Protein AF-A0A7C9RLB2-F1 (afdb_monomer)

Secondary structure (DSSP, 8-state):
------BS-EEHHHHHHTT-PPPPBS-EEEEEEESSS--EEEEESSSS-BHHHHHHHTT--TTS-EEEEEE-TTS-EEE--TTSB--HHHH---EEEEEE-SSEEEEEETTEEEEEE-S-----

pLDDT: mean 85.36, std 13.94, range [40.94, 97.94]

Structure (mmCIF, N/CA/C/O backbone):
data_AF-A0A7C9RLB2-F1
#
_entry.id   AF-A0A7C9RLB2-F1
#
loop_
_atom_site.group_PDB
_atom_site.id
_atom_site.type_symbol
_atom_site.label_atom_id
_atom_site.label_alt_id
_atom_site.label_comp_id
_atom_site.label_asym_id
_atom_site.label_entity_id
_atom_site.label_seq_id
_atom_site.pdbx_PDB_ins_code
_atom_site.Cartn_x
_atom_site.Cartn_y
_atom_site.Cartn_z
_atom_site.occupancy
_atom_site.B_iso_or_equiv
_atom_site.auth_seq_id
_atom_site.auth_comp_id
_atom_site.auth_asym_id
_atom_site.auth_atom_id
_atom_site.pdbx_PDB_model_num
ATOM 1 N N . MET A 1 1 ? -11.601 14.689 30.483 1.00 40.94 1 MET A N 1
ATOM 2 C CA . MET A 1 1 ? -11.637 14.480 29.024 1.00 40.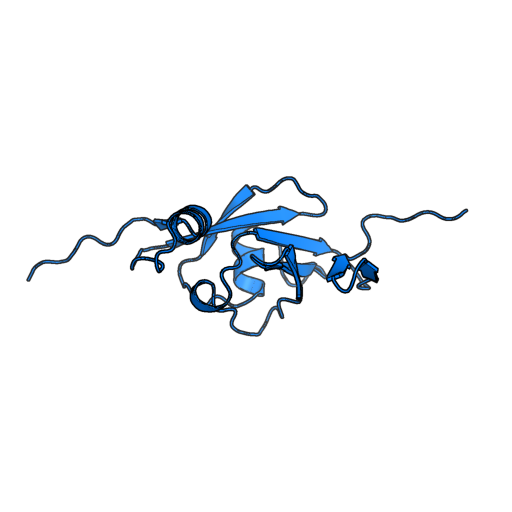94 1 MET A CA 1
ATOM 3 C C . MET A 1 1 ? -10.733 13.289 28.766 1.00 40.94 1 MET A C 1
ATOM 5 O O . MET A 1 1 ? -9.533 13.436 28.939 1.00 40.94 1 MET A O 1
ATOM 9 N N . ASN A 1 2 ? -11.300 12.095 28.563 1.00 44.94 2 ASN A N 1
ATOM 10 C CA . ASN A 1 2 ? -10.506 10.895 28.290 1.00 44.94 2 ASN A CA 1
ATOM 11 C C . ASN A 1 2 ? -9.921 11.062 26.891 1.00 44.94 2 ASN A C 1
ATOM 13 O O . ASN A 1 2 ? -10.645 10.958 25.906 1.00 44.94 2 ASN A O 1
ATOM 17 N N . THR A 1 3 ? -8.637 11.388 26.811 1.00 56.72 3 THR A N 1
ATOM 18 C CA . THR A 1 3 ? -7.877 11.175 25.586 1.00 56.72 3 THR A CA 1
ATOM 19 C C . THR A 1 3 ? -7.763 9.665 25.465 1.00 56.72 3 THR A C 1
ATOM 21 O O . THR A 1 3 ? -6.967 9.063 26.180 1.00 56.72 3 THR A O 1
ATOM 24 N N . GLU A 1 4 ? -8.623 9.032 24.669 1.00 63.84 4 GLU A N 1
ATOM 25 C CA . GLU A 1 4 ? -8.363 7.651 24.275 1.00 63.84 4 GLU A CA 1
ATOM 26 C C . GLU A 1 4 ? -6.982 7.645 23.615 1.00 63.84 4 GLU A C 1
ATOM 28 O O . GLU A 1 4 ? -6.761 8.328 22.611 1.00 63.84 4 GLU A O 1
ATOM 33 N N . GLU A 1 5 ? -6.014 6.987 24.254 1.00 79.75 5 GLU A N 1
ATOM 34 C CA . GLU A 1 5 ? -4.675 6.828 23.700 1.00 79.75 5 GLU A CA 1
ATOM 35 C C . GLU A 1 5 ? -4.809 6.064 22.385 1.00 79.75 5 GLU A C 1
ATOM 37 O O . GLU A 1 5 ? -5.071 4.861 22.363 1.00 79.75 5 GLU A O 1
ATOM 42 N N . LEU A 1 6 ? -4.680 6.792 21.275 1.00 80.19 6 LEU A N 1
ATOM 43 C CA . LEU A 1 6 ? -4.631 6.195 19.949 1.00 80.19 6 LEU A CA 1
ATOM 44 C C . LEU A 1 6 ? -3.466 5.211 19.893 1.00 80.19 6 LEU A C 1
ATOM 46 O O . LEU A 1 6 ? -2.349 5.547 20.295 1.00 80.19 6 LEU A O 1
ATOM 50 N N . LEU A 1 7 ? -3.734 4.032 19.334 1.00 88.94 7 LEU A N 1
ATOM 51 C CA . LEU A 1 7 ? -2.719 3.025 19.043 1.00 88.94 7 LEU A CA 1
ATOM 52 C C . LEU A 1 7 ? -1.597 3.636 18.191 1.00 88.94 7 LEU A C 1
ATOM 54 O O . LEU A 1 7 ? -1.859 4.465 17.315 1.00 88.94 7 LEU A O 1
ATOM 58 N N . ASP A 1 8 ? -0.356 3.189 18.394 1.00 93.12 8 ASP A N 1
ATOM 59 C CA . ASP A 1 8 ? 0.775 3.618 17.558 1.00 93.12 8 ASP A CA 1
ATOM 60 C C . ASP A 1 8 ? 0.572 3.228 16.093 1.00 93.12 8 ASP A C 1
ATOM 62 O O . ASP A 1 8 ? 0.853 4.008 15.185 1.00 93.12 8 ASP A O 1
ATOM 66 N N . TYR A 1 9 ? 0.043 2.028 15.857 1.00 93.38 9 TYR A N 1
ATOM 67 C CA . TYR A 1 9 ? -0.427 1.609 14.548 1.00 93.38 9 TYR A CA 1
ATOM 68 C C . TYR A 1 9 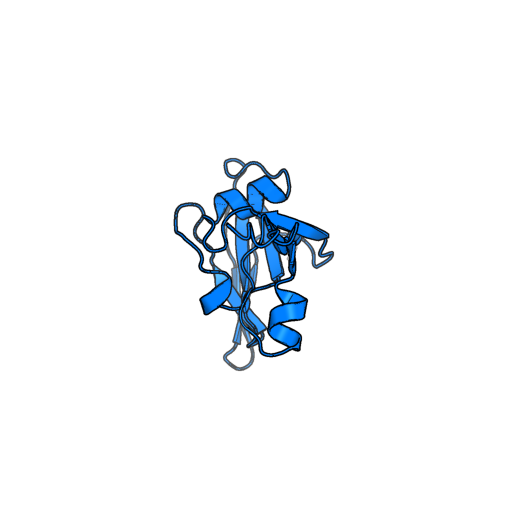? -1.538 0.563 14.663 1.00 93.38 9 TYR A C 1
ATOM 70 O O . TYR A 1 9 ? -1.616 -0.159 15.658 1.00 93.38 9 TYR A O 1
ATOM 78 N N . ASP A 1 10 ? -2.355 0.446 13.618 1.00 94.44 10 ASP A N 1
ATOM 79 C CA . ASP A 1 10 ? -3.165 -0.745 13.363 1.00 94.44 10 ASP A CA 1
ATOM 80 C C . ASP A 1 10 ? -2.644 -1.474 12.119 1.00 94.44 10 ASP A C 1
ATOM 82 O O . ASP A 1 10 ? -2.183 -0.852 11.160 1.00 94.44 10 ASP A O 1
ATOM 86 N N . ASP A 1 11 ? -2.658 -2.801 12.155 1.00 94.81 11 ASP A N 1
ATOM 87 C CA . ASP A 1 11 ? -2.117 -3.648 11.092 1.00 94.81 11 ASP A CA 1
ATOM 88 C C . ASP A 1 11 ? -3.248 -4.128 10.182 1.00 94.81 11 ASP A C 1
ATOM 90 O O . ASP A 1 11 ? -4.193 -4.775 10.646 1.00 94.81 11 ASP A O 1
ATOM 94 N N . LEU A 1 12 ? -3.146 -3.805 8.888 1.00 93.19 12 LEU A N 1
ATOM 95 C CA . LEU A 1 12 ? -4.163 -4.142 7.893 1.00 93.19 12 LEU A CA 1
ATOM 96 C C . LEU A 1 12 ? -4.393 -5.646 7.808 1.00 93.19 12 LEU A C 1
ATOM 98 O O . LEU A 1 12 ? -5.542 -6.086 7.785 1.00 93.19 12 LEU A O 1
ATOM 102 N N . GLY A 1 13 ? -3.322 -6.438 7.804 1.00 90.81 13 GLY A N 1
ATOM 103 C CA . GLY A 1 13 ? -3.454 -7.878 7.633 1.00 90.81 13 GLY A CA 1
ATOM 104 C C . GLY A 1 13 ? -4.014 -8.580 8.857 1.00 90.81 13 GLY A C 1
ATOM 105 O O . GLY A 1 13 ? -4.744 -9.565 8.735 1.00 90.81 13 GLY A O 1
ATOM 106 N N . ASN A 1 14 ? -3.752 -8.053 10.052 1.00 92.38 14 ASN A N 1
ATOM 107 C CA . ASN A 1 14 ? -4.442 -8.513 11.254 1.00 92.38 14 ASN A CA 1
ATOM 108 C C . ASN A 1 14 ? -5.927 -8.141 11.225 1.00 92.38 14 ASN A C 1
ATOM 110 O O . ASN A 1 14 ? -6.760 -8.999 11.508 1.00 92.38 14 ASN A O 1
ATOM 114 N N . ALA A 1 15 ? -6.269 -6.906 10.844 1.00 91.25 15 ALA A N 1
ATOM 115 C CA . ALA A 1 15 ? -7.660 -6.467 10.760 1.00 91.25 15 ALA A CA 1
ATOM 116 C C . ALA A 1 15 ? -8.480 -7.317 9.772 1.00 91.25 15 ALA A C 1
ATOM 118 O O . ALA A 1 15 ? -9.568 -7.779 10.119 1.00 91.25 15 ALA A O 1
ATOM 119 N N . LEU A 1 16 ? -7.924 -7.602 8.590 1.00 87.38 16 LEU A N 1
ATOM 120 C CA . LEU A 1 16 ? -8.557 -8.447 7.573 1.00 87.38 16 LEU A CA 1
ATOM 121 C C . LEU A 1 16 ? -8.736 -9.891 8.043 1.00 87.38 16 LEU A C 1
ATOM 123 O O . LEU A 1 16 ? -9.821 -10.452 7.900 1.00 87.38 16 LEU A O 1
ATOM 127 N N . ARG A 1 17 ? -7.706 -10.487 8.655 1.00 87.75 17 ARG A N 1
ATOM 128 C CA . ARG A 1 17 ? -7.768 -11.862 9.180 1.00 87.75 17 ARG A CA 1
ATOM 129 C C . ARG A 1 17 ? -8.781 -12.016 10.313 1.00 87.75 17 ARG A C 1
ATOM 131 O O . ARG A 1 17 ? -9.406 -13.064 10.437 1.00 87.75 17 ARG A O 1
ATOM 138 N N . GLU A 1 18 ? -8.936 -10.980 11.128 1.00 91.06 18 GLU A N 1
ATOM 139 C CA . GLU A 1 18 ? -9.929 -10.915 12.203 1.00 91.06 18 GLU A CA 1
ATOM 140 C C . GLU A 1 18 ? -11.334 -10.530 11.699 1.00 91.06 18 GLU A C 1
ATOM 142 O O . GLU A 1 18 ? -12.283 -10.557 12.480 1.00 91.06 18 GLU A O 1
ATOM 147 N N . GLY A 1 19 ? -11.490 -10.170 10.418 1.00 88.56 19 GLY A N 1
ATOM 148 C CA . GLY A 1 19 ? -12.767 -9.736 9.849 1.00 88.56 19 GLY A CA 1
ATOM 149 C C . GLY A 1 19 ? -13.300 -8.443 10.474 1.00 88.56 19 GLY A C 1
ATOM 150 O O . GLY A 1 19 ? -14.513 -8.269 10.594 1.00 88.56 19 GLY A O 1
ATOM 151 N N . ARG A 1 20 ? -12.406 -7.549 10.914 1.00 90.88 20 ARG A N 1
ATOM 152 C CA . ARG A 1 20 ? -12.759 -6.292 11.588 1.00 90.88 20 ARG A CA 1
ATOM 153 C C . ARG A 1 20 ? -12.323 -5.072 10.786 1.00 90.88 20 ARG A C 1
ATOM 155 O O . ARG A 1 20 ? -11.379 -5.121 10.005 1.00 90.88 20 ARG A O 1
ATOM 162 N N . ALA A 1 21 ? -12.958 -3.938 11.064 1.00 89.19 21 ALA A N 1
ATOM 163 C CA . ALA A 1 21 ? -12.497 -2.650 10.562 1.00 89.19 21 ALA A CA 1
ATOM 164 C C . ALA A 1 21 ? -11.146 -2.240 11.184 1.00 89.19 21 ALA A C 1
ATOM 166 O O . ALA A 1 21 ? -10.802 -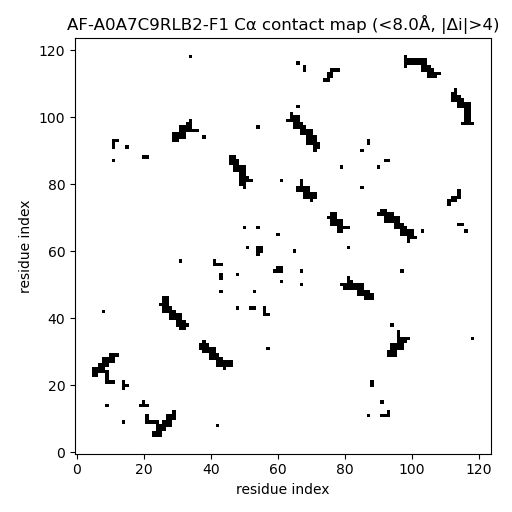2.648 12.306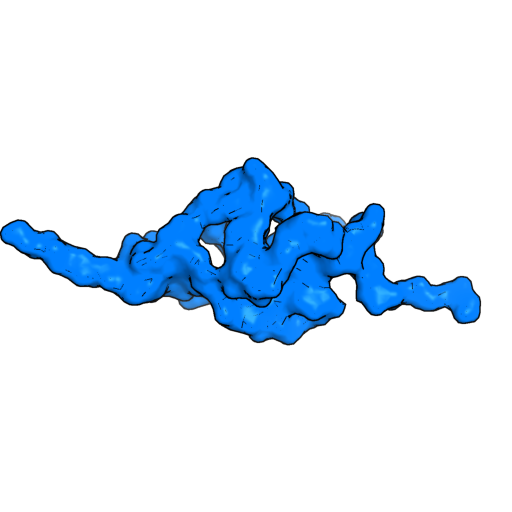 1.00 89.19 21 ALA A O 1
ATOM 167 N N . LEU A 1 22 ? -10.407 -1.390 10.463 1.00 89.50 22 LEU A N 1
ATOM 168 C CA . LEU A 1 22 ? -9.239 -0.697 11.002 1.00 89.50 22 LEU A CA 1
ATOM 169 C C . LEU A 1 22 ? -9.656 0.214 12.162 1.00 89.50 22 LEU A C 1
ATOM 171 O O . LEU A 1 22 ? -10.632 0.963 12.079 1.00 89.50 22 LEU A O 1
ATOM 175 N N . ARG A 1 23 ? -8.902 0.138 13.252 1.00 91.06 23 ARG A N 1
ATOM 176 C CA . ARG A 1 23 ? -9.049 0.977 14.437 1.00 91.06 23 ARG A CA 1
ATOM 177 C C . ARG A 1 23 ? -8.367 2.322 14.190 1.00 91.06 23 ARG A C 1
ATOM 179 O O . ARG A 1 23 ? -7.344 2.364 13.506 1.00 91.06 23 ARG A O 1
ATOM 186 N N . PRO A 1 24 ? -8.871 3.412 14.787 1.00 91.12 24 PRO A N 1
ATOM 187 C CA . PRO A 1 24 ? -8.149 4.675 14.810 1.00 91.12 24 PRO A CA 1
ATOM 188 C C . PRO A 1 24 ? -6.754 4.494 15.423 1.00 91.12 24 PRO A C 1
ATOM 190 O O . PRO A 1 24 ? -6.615 4.029 16.557 1.00 91.12 24 PRO A O 1
ATOM 193 N N . ALA A 1 25 ? -5.725 4.862 14.666 1.00 93.25 25 ALA A N 1
ATOM 194 C CA . ALA A 1 25 ? -4.330 4.745 15.070 1.00 93.25 25 ALA A CA 1
ATOM 195 C C . ALA A 1 25 ? -3.496 5.893 14.488 1.00 93.25 25 ALA A C 1
ATOM 197 O O . ALA A 1 25 ? -3.921 6.581 13.558 1.00 93.25 25 ALA A O 1
ATOM 198 N N . ARG A 1 26 ? -2.291 6.093 15.031 1.00 94.62 26 ARG A N 1
ATOM 199 C CA . ARG A 1 26 ? -1.308 7.062 14.513 1.00 94.62 26 ARG A CA 1
ATOM 200 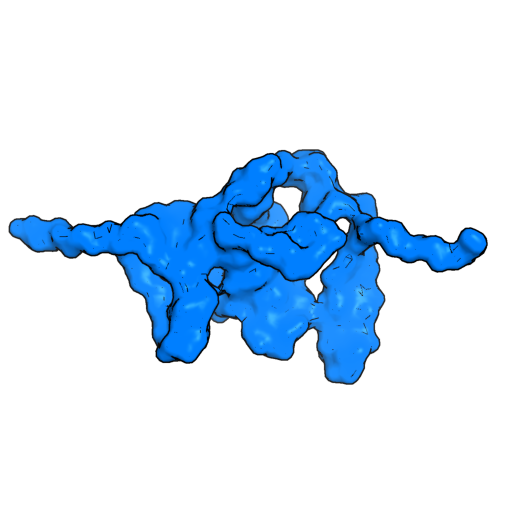C C . ARG A 1 26 ? -0.693 6.620 13.181 1.00 94.62 26 ARG A C 1
ATOM 202 O O . ARG A 1 26 ? -0.133 7.449 12.468 1.00 94.62 26 ARG A O 1
ATOM 209 N N . GLY A 1 27 ? -0.798 5.335 12.855 1.00 95.06 27 GLY A N 1
ATOM 210 C CA . GLY A 1 27 ? -0.336 4.773 11.598 1.00 95.06 27 GLY A CA 1
ATOM 211 C C . GLY A 1 27 ? -1.073 3.496 11.213 1.00 95.06 27 GLY A C 1
ATOM 212 O O . GLY A 1 27 ? -1.694 2.827 12.034 1.00 95.06 27 GLY A O 1
ATOM 213 N N . TYR A 1 28 ? -0.976 3.147 9.943 1.00 95.62 28 TYR A N 1
ATOM 214 C CA . TYR A 1 28 ? -1.610 1.983 9.351 1.00 95.62 28 TYR A CA 1
ATOM 215 C C . TYR A 1 28 ? -0.526 1.169 8.665 1.00 95.62 28 TYR A C 1
ATOM 217 O O . TYR A 1 28 ? 0.162 1.659 7.763 1.00 95.62 28 TYR A O 1
ATOM 225 N N . ARG A 1 29 ? -0.310 -0.049 9.164 1.00 96.56 29 ARG A N 1
ATOM 226 C CA . ARG A 1 29 ? 0.758 -0.924 8.692 1.00 96.56 29 ARG A CA 1
ATOM 227 C C . ARG A 1 29 ? 0.274 -1.794 7.542 1.00 96.56 29 ARG A C 1
ATOM 229 O O . ARG A 1 29 ? -0.710 -2.514 7.682 1.00 96.56 29 ARG A O 1
ATOM 236 N N . PHE A 1 30 ? 1.033 -1.771 6.457 1.00 96.44 30 PHE A N 1
ATOM 237 C CA . PHE A 1 30 ? 0.822 -2.560 5.248 1.00 96.44 30 PHE A CA 1
ATOM 238 C C . PHE A 1 30 ? 2.125 -3.252 4.830 1.00 96.44 30 PHE A C 1
ATOM 240 O O . PHE A 1 30 ? 3.188 -3.012 5.409 1.00 96.44 30 PHE A O 1
ATOM 247 N N . LEU A 1 31 ? 2.046 -4.116 3.825 1.00 97.31 31 LEU A N 1
ATOM 248 C CA . LEU A 1 31 ? 3.171 -4.849 3.262 1.00 97.31 31 LEU A CA 1
ATOM 249 C C . LEU A 1 31 ? 3.496 -4.330 1.861 1.00 97.31 31 LEU A C 1
ATOM 251 O O . LEU A 1 31 ? 2.610 -4.241 1.016 1.00 97.31 31 LEU A O 1
ATOM 255 N N . LEU A 1 32 ? 4.770 -4.043 1.596 1.00 97.25 32 LEU A N 1
ATOM 256 C CA . LEU A 1 32 ? 5.251 -3.662 0.267 1.00 97.25 32 LEU A CA 1
ATOM 257 C C . LEU A 1 32 ? 6.472 -4.492 -0.124 1.00 97.25 32 LEU A C 1
ATOM 259 O O . LEU A 1 32 ? 7.434 -4.572 0.641 1.00 97.25 32 LEU A O 1
ATOM 263 N N . ALA A 1 33 ? 6.428 -5.089 -1.312 1.00 95.12 33 ALA A N 1
ATOM 264 C CA . ALA A 1 33 ? 7.574 -5.709 -1.975 1.00 95.12 33 ALA A CA 1
ATOM 265 C C . ALA A 1 33 ? 8.063 -4.829 -3.138 1.00 95.12 33 ALA A C 1
ATOM 267 O O . ALA A 1 33 ? 7.282 -4.060 -3.707 1.00 95.12 33 ALA A O 1
ATOM 268 N N . GLN A 1 34 ? 9.347 -4.929 -3.489 1.00 92.12 34 GLN A N 1
ATOM 269 C CA . GLN A 1 34 ? 9.956 -4.141 -4.564 1.00 92.12 34 GLN A CA 1
ATOM 270 C C . GLN A 1 34 ? 10.573 -5.072 -5.611 1.00 92.12 34 GLN A C 1
ATOM 272 O O . GLN A 1 34 ? 11.622 -5.661 -5.379 1.00 92.12 34 GLN A O 1
ATOM 277 N N . GLY A 1 35 ? 9.934 -5.189 -6.775 1.00 82.31 35 GLY A N 1
ATOM 278 C CA . GLY A 1 35 ? 10.419 -6.009 -7.893 1.00 82.31 35 GLY A CA 1
ATOM 279 C C . GLY A 1 35 ? 10.388 -7.527 -7.660 1.00 82.31 35 GLY A C 1
ATOM 280 O O . GLY A 1 35 ? 10.792 -8.282 -8.541 1.00 82.31 35 GLY A O 1
ATOM 281 N N . ASP A 1 36 ? 9.903 -7.979 -6.505 1.00 83.12 36 ASP A N 1
ATOM 282 C CA . ASP A 1 36 ? 9.776 -9.380 -6.113 1.00 83.12 36 ASP A CA 1
ATOM 283 C C . ASP A 1 36 ? 8.547 -9.589 -5.198 1.00 83.12 36 ASP A C 1
ATOM 285 O O . ASP A 1 36 ? 7.647 -8.750 -5.145 1.00 83.12 36 ASP A O 1
ATOM 289 N N . LEU A 1 37 ? 8.485 -10.728 -4.499 1.00 86.94 37 LEU A N 1
ATOM 290 C CA . LEU A 1 37 ? 7.450 -11.043 -3.504 1.00 86.94 37 LEU A CA 1
ATOM 291 C C . LEU A 1 37 ? 7.996 -11.041 -2.061 1.00 86.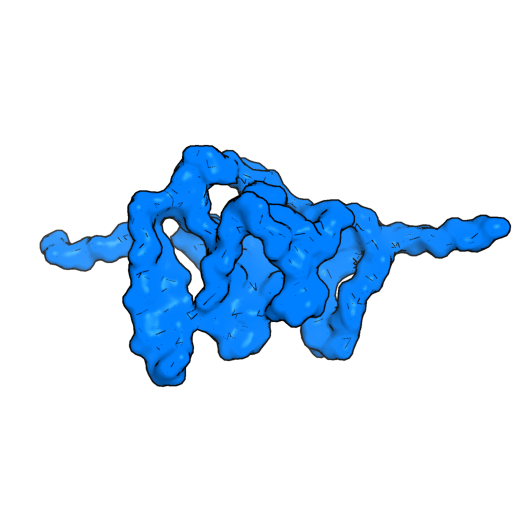94 37 LEU A C 1
ATOM 293 O O . LEU A 1 37 ? 7.387 -11.627 -1.164 1.00 86.94 37 LEU A O 1
ATOM 297 N N . ASN A 1 38 ? 9.139 -10.392 -1.815 1.00 91.31 38 ASN A N 1
ATOM 298 C CA . ASN A 1 38 ? 9.728 -10.247 -0.485 1.00 91.31 38 ASN A CA 1
ATOM 299 C C . ASN A 1 38 ? 9.118 -9.034 0.227 1.00 91.31 38 ASN A C 1
ATOM 301 O O . ASN A 1 38 ? 9.682 -7.942 0.282 1.00 91.31 38 ASN A O 1
ATOM 305 N N . PHE A 1 39 ? 7.931 -9.236 0.790 1.00 95.38 39 PHE A N 1
ATOM 306 C CA . PHE A 1 39 ? 7.179 -8.182 1.463 1.00 95.38 39 PHE A CA 1
ATOM 307 C C . PHE A 1 39 ? 7.876 -7.663 2.724 1.00 95.38 39 PHE A C 1
ATOM 309 O O . PHE A 1 39 ? 8.331 -8.436 3.567 1.00 95.38 39 PHE A O 1
ATOM 316 N N . GLN A 1 40 ? 7.907 -6.340 2.872 1.00 97.12 40 GLN A N 1
ATOM 317 C CA . GLN A 1 40 ? 8.392 -5.639 4.058 1.00 97.12 40 GLN A CA 1
ATOM 318 C C . GLN A 1 40 ? 7.274 -4.785 4.657 1.00 97.12 40 GLN A C 1
ATOM 320 O O . GLN A 1 40 ? 6.517 -4.144 3.927 1.00 97.12 40 GLN A O 1
ATOM 325 N N . SER A 1 41 ? 7.192 -4.739 5.986 1.00 96.94 41 SER A N 1
ATOM 326 C CA . SER A 1 41 ? 6.207 -3.913 6.689 1.00 96.94 41 SER A CA 1
ATOM 327 C C . SER A 1 41 ? 6.532 -2.430 6.565 1.00 96.94 41 SER A C 1
ATOM 329 O O . SER A 1 41 ? 7.631 -1.997 6.913 1.00 96.94 41 SER A O 1
ATOM 331 N N . ARG A 1 42 ? 5.550 -1.646 6.126 1.00 97.38 42 ARG A N 1
ATOM 332 C CA . ARG A 1 42 ? 5.601 -0.189 5.967 1.00 97.38 42 ARG A CA 1
ATOM 333 C C . ARG A 1 42 ? 4.428 0.455 6.699 1.00 97.38 42 ARG A C 1
ATOM 335 O O . ARG A 1 42 ? 3.476 -0.231 7.060 1.00 97.38 42 ARG A O 1
ATOM 342 N N . VAL A 1 43 ? 4.513 1.758 6.962 1.00 96.94 43 VAL A N 1
ATOM 343 C CA . VAL A 1 43 ? 3.490 2.502 7.713 1.00 96.94 43 VAL A CA 1
ATOM 344 C C . VAL A 1 43 ? 3.159 3.801 6.989 1.00 96.94 43 VAL A C 1
ATOM 346 O O . VAL A 1 43 ? 4.063 4.535 6.600 1.00 96.94 43 VAL A O 1
ATOM 349 N N . VAL A 1 44 ? 1.866 4.091 6.858 1.00 96.75 44 VAL A N 1
ATOM 350 C CA . VAL A 1 44 ? 1.331 5.403 6.462 1.00 96.75 44 VAL A CA 1
ATOM 351 C C . VAL A 1 44 ? 0.509 5.991 7.604 1.00 96.75 44 VAL A C 1
ATOM 353 O O . VAL A 1 44 ? -0.051 5.253 8.407 1.00 96.75 44 VAL A O 1
ATOM 356 N N . SER A 1 45 ? 0.433 7.315 7.708 1.00 95.62 45 SER A N 1
ATOM 357 C CA . SER A 1 45 ? -0.311 7.994 8.783 1.00 95.62 45 SER A CA 1
ATOM 358 C C . SER A 1 45 ? -1.809 8.162 8.500 1.00 95.62 45 SER A C 1
ATOM 360 O O . SER A 1 45 ? -2.576 8.439 9.416 1.00 95.62 45 SER A O 1
ATOM 362 N N . ASP A 1 46 ? -2.220 8.027 7.239 1.00 93.81 46 ASP A N 1
ATOM 363 C CA . ASP A 1 46 ? -3.598 8.192 6.764 1.00 93.81 46 ASP A CA 1
ATOM 364 C C . ASP A 1 46 ? -4.109 6.836 6.243 1.00 93.81 46 ASP A C 1
ATOM 366 O O . ASP A 1 46 ? -3.357 6.172 5.523 1.00 93.81 46 ASP A O 1
ATOM 370 N N . PRO A 1 47 ? -5.331 6.382 6.593 1.00 93.25 47 PRO A N 1
ATOM 371 C CA . PRO A 1 47 ? -5.899 5.151 6.040 1.00 93.25 47 PRO A CA 1
ATOM 372 C C . PRO A 1 47 ? -6.360 5.282 4.576 1.00 93.25 47 PRO A C 1
ATOM 374 O O . PRO A 1 47 ? -6.719 4.274 3.968 1.00 93.25 47 PRO A O 1
ATOM 377 N N . VAL A 1 48 ? -6.360 6.491 4.004 1.00 96.12 48 VAL A N 1
ATOM 378 C CA . VAL A 1 48 ? -6.675 6.765 2.592 1.00 96.12 48 VAL A CA 1
ATOM 379 C C . VAL A 1 48 ? -5.489 7.474 1.910 1.00 96.12 48 VAL A C 1
ATOM 381 O O . VAL A 1 48 ? -5.620 8.609 1.440 1.00 96.12 48 VAL A O 1
ATOM 384 N N . PRO A 1 49 ? -4.294 6.852 1.871 1.00 96.75 49 PRO A N 1
ATOM 385 C CA . PRO A 1 49 ? -3.119 7.470 1.276 1.00 96.75 49 PRO A CA 1
ATOM 386 C C . PRO A 1 49 ? -3.265 7.612 -0.242 1.00 96.75 49 PRO A C 1
ATOM 388 O O . PRO A 1 49 ? -3.968 6.854 -0.907 1.00 96.75 49 PRO A O 1
ATOM 391 N N . LEU A 1 50 ? -2.518 8.548 -0.814 1.00 9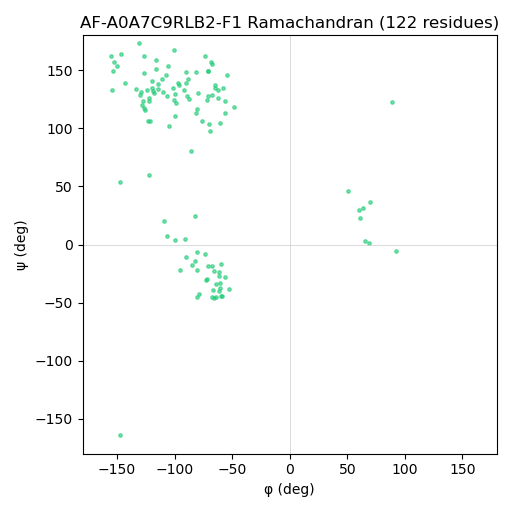7.62 50 LEU A N 1
ATOM 392 C CA . LEU A 1 50 ? -2.211 8.548 -2.240 1.00 97.62 50 LEU A CA 1
ATOM 393 C C . LEU A 1 50 ? -1.235 7.410 -2.559 1.00 97.62 50 LEU A C 1
ATOM 395 O O . LEU A 1 50 ? -0.346 7.119 -1.756 1.00 97.62 50 LEU A O 1
ATOM 399 N N . GLY A 1 51 ? -1.306 6.839 -3.765 1.00 96.75 51 GLY A N 1
ATOM 400 C CA . GLY A 1 51 ? -0.369 5.785 -4.184 1.00 96.75 51 GLY A CA 1
ATOM 401 C C . GLY A 1 51 ? 1.110 6.173 -4.015 1.00 96.75 51 GLY A C 1
ATOM 402 O O . GLY A 1 51 ? 1.920 5.379 -3.540 1.00 96.75 51 GLY A O 1
ATOM 403 N N . ARG A 1 52 ? 1.469 7.436 -4.284 1.00 97.19 52 ARG A N 1
ATOM 404 C CA . ARG A 1 52 ? 2.833 7.947 -4.053 1.00 97.19 52 ARG A CA 1
ATOM 405 C C . ARG A 1 52 ? 3.285 7.878 -2.592 1.00 97.19 52 ARG A C 1
ATOM 407 O O . ARG A 1 52 ? 4.455 7.626 -2.341 1.00 97.19 52 ARG A O 1
ATOM 414 N N . GLN A 1 53 ? 2.373 8.040 -1.635 1.00 97.94 53 GLN A N 1
ATOM 415 C CA . GLN A 1 53 ? 2.708 7.988 -0.209 1.00 97.94 53 GLN A CA 1
ATOM 416 C C . GLN A 1 53 ? 3.029 6.555 0.237 1.00 97.94 53 GLN A C 1
ATOM 418 O O . GLN A 1 53 ? 3.855 6.357 1.126 1.00 97.94 53 GLN A O 1
ATOM 423 N N . LEU A 1 54 ? 2.426 5.548 -0.406 1.00 97.31 54 LEU A N 1
ATOM 424 C CA . LEU A 1 54 ? 2.767 4.140 -0.182 1.00 97.31 54 LEU A CA 1
ATOM 425 C C . LEU A 1 54 ? 4.190 3.824 -0.676 1.00 97.31 54 LEU A C 1
ATOM 427 O O . LEU A 1 54 ? 4.929 3.115 0.008 1.00 97.31 54 LEU A O 1
ATOM 431 N N . LEU A 1 55 ? 4.603 4.395 -1.816 1.00 97.19 55 LEU A N 1
ATOM 432 C CA . LEU A 1 55 ? 5.983 4.301 -2.314 1.00 97.19 55 LEU A CA 1
ATOM 433 C C . LEU A 1 55 ? 6.978 5.027 -1.396 1.00 97.19 55 LEU A C 1
ATOM 435 O O . LEU A 1 55 ? 8.006 4.462 -1.021 1.00 97.19 55 LEU A O 1
ATOM 439 N N . GLU A 1 56 ? 6.652 6.251 -0.981 1.00 97.81 56 GLU A N 1
ATOM 440 C CA . GLU A 1 56 ? 7.485 7.060 -0.082 1.00 97.81 56 GLU A CA 1
ATOM 441 C C . GLU A 1 56 ? 7.691 6.375 1.277 1.00 97.81 56 GLU A C 1
ATOM 443 O O . GLU A 1 56 ? 8.800 6.388 1.815 1.00 97.81 56 GLU A O 1
ATOM 448 N N . ALA A 1 57 ? 6.669 5.690 1.807 1.00 97.31 57 ALA A N 1
ATOM 449 C CA . ALA A 1 57 ? 6.789 4.881 3.023 1.00 97.31 57 ALA A CA 1
ATOM 450 C C . ALA A 1 57 ? 7.809 3.734 2.875 1.00 97.31 57 ALA A C 1
ATOM 452 O O . ALA A 1 57 ? 8.376 3.263 3.867 1.00 97.31 57 ALA A O 1
ATOM 453 N N . ALA A 1 58 ? 8.076 3.299 1.641 1.00 96.06 58 ALA A N 1
ATOM 454 C CA . ALA A 1 58 ? 9.118 2.339 1.309 1.00 96.06 58 ALA A CA 1
ATOM 455 C C . ALA A 1 58 ? 10.483 2.966 0.969 1.00 96.06 58 ALA A C 1
ATOM 457 O O . ALA A 1 58 ? 11.414 2.226 0.654 1.00 96.06 58 ALA A O 1
ATOM 458 N N . ALA A 1 59 ? 10.620 4.291 1.100 1.00 96.44 59 ALA A N 1
ATOM 459 C CA . ALA A 1 59 ? 11.771 5.084 0.664 1.00 96.44 59 ALA A CA 1
ATOM 460 C C . ALA A 1 59 ? 12.043 5.003 -0.852 1.00 96.44 59 ALA A C 1
ATOM 462 O O . ALA A 1 59 ? 13.188 5.120 -1.288 1.00 96.44 59 ALA A O 1
ATOM 463 N N . LEU A 1 60 ? 10.989 4.807 -1.651 1.00 95.06 60 LEU A N 1
ATOM 464 C CA . LEU A 1 60 ? 11.044 4.844 -3.112 1.00 95.06 60 LEU A CA 1
ATOM 465 C C . LEU A 1 60 ? 10.631 6.232 -3.603 1.00 95.06 60 LEU A C 1
ATOM 467 O O . LEU A 1 60 ? 9.655 6.790 -3.103 1.00 95.06 60 LEU A O 1
ATOM 471 N N . ASP A 1 61 ? 11.350 6.783 -4.584 1.00 94.12 61 ASP A N 1
ATOM 472 C CA . ASP A 1 61 ? 10.981 8.053 -5.214 1.00 94.12 61 ASP A CA 1
ATOM 473 C C . ASP A 1 61 ? 9.885 7.809 -6.268 1.00 94.12 61 ASP A C 1
ATOM 475 O O . ASP A 1 61 ? 10.140 7.134 -7.269 1.00 94.12 61 ASP A O 1
ATOM 479 N N . PRO A 1 62 ? 8.669 8.366 -6.110 1.00 91.19 62 PRO A N 1
ATOM 480 C CA . PRO A 1 62 ? 7.583 8.191 -7.077 1.00 91.19 62 PRO A CA 1
ATOM 481 C C . PRO A 1 62 ? 7.913 8.696 -8.492 1.00 91.19 62 PRO A C 1
ATOM 483 O O . PRO A 1 62 ? 7.214 8.358 -9.445 1.00 91.19 62 PRO A O 1
ATOM 486 N N . ARG A 1 63 ? 8.956 9.523 -8.646 1.00 89.12 63 ARG A N 1
ATOM 487 C CA . ARG A 1 63 ? 9.405 10.070 -9.936 1.00 89.12 63 ARG A CA 1
ATOM 488 C C . ARG A 1 63 ? 10.285 9.100 -10.721 1.00 89.12 63 ARG A C 1
ATOM 490 O O . ARG A 1 63 ? 10.454 9.297 -11.922 1.00 89.12 63 ARG A O 1
ATOM 497 N N . ASP A 1 64 ? 10.780 8.040 -10.088 1.00 89.62 64 ASP A N 1
ATOM 498 C CA . ASP A 1 64 ? 11.699 7.067 -10.691 1.00 89.62 64 ASP A CA 1
ATOM 499 C C . ASP A 1 64 ? 10.980 5.990 -11.532 1.00 89.62 64 ASP A C 1
ATOM 501 O O . ASP A 1 64 ? 11.495 4.886 -11.717 1.00 89.62 64 ASP A O 1
ATOM 505 N N . GLY A 1 65 ? 9.779 6.295 -12.041 1.00 85.31 65 GLY A N 1
ATOM 506 C CA . GLY A 1 65 ? 9.028 5.417 -12.945 1.00 85.31 65 GLY A CA 1
ATOM 507 C C . GLY A 1 65 ? 8.482 4.153 -12.280 1.00 85.31 65 GLY A C 1
ATOM 508 O O . GLY A 1 65 ? 8.486 3.087 -12.891 1.00 85.31 65 GLY A O 1
ATOM 509 N N . TYR A 1 66 ? 8.050 4.247 -11.021 1.00 90.25 66 TYR A N 1
ATOM 510 C CA . TYR A 1 66 ? 7.400 3.133 -10.332 1.00 90.25 66 TYR A CA 1
ATOM 511 C C . TYR A 1 66 ? 5.927 3.006 -10.728 1.00 90.25 66 TYR A C 1
ATOM 513 O O . TYR A 1 66 ? 5.166 3.967 -10.615 1.00 90.25 66 TYR A O 1
ATOM 521 N N . SER A 1 67 ? 5.520 1.790 -11.083 1.00 90.50 67 SER A N 1
ATOM 522 C CA . SER A 1 67 ? 4.125 1.351 -10.997 1.00 90.50 67 SER A CA 1
ATOM 523 C C . SER A 1 67 ? 3.888 0.725 -9.619 1.00 90.50 67 SER A C 1
ATOM 525 O O . SER A 1 67 ? 4.802 0.139 -9.023 1.00 90.50 67 SER A O 1
ATOM 527 N N . LEU A 1 68 ? 2.665 0.852 -9.105 1.00 93.69 68 LEU A N 1
ATOM 528 C CA . LEU A 1 68 ? 2.259 0.315 -7.809 1.00 93.69 68 LEU A CA 1
ATOM 529 C C . LEU A 1 68 ? 1.002 -0.528 -7.989 1.00 93.69 68 LEU A C 1
ATOM 531 O O . LEU A 1 68 ? -0.012 -0.026 -8.459 1.00 93.69 68 LEU A O 1
ATOM 535 N N . ILE A 1 69 ? 1.065 -1.791 -7.582 1.00 93.50 69 ILE A N 1
ATOM 536 C CA . ILE A 1 69 ? -0.045 -2.733 -7.710 1.00 93.50 69 ILE A CA 1
ATOM 537 C C . ILE A 1 69 ? -0.478 -3.208 -6.326 1.00 93.50 69 ILE A C 1
ATOM 539 O O . ILE A 1 69 ? 0.362 -3.605 -5.517 1.00 93.50 69 ILE A O 1
ATOM 543 N N . ALA A 1 70 ? -1.779 -3.181 -6.060 1.00 94.44 70 ALA A N 1
ATOM 544 C CA . ALA A 1 70 ? -2.401 -3.766 -4.882 1.00 94.44 70 ALA A CA 1
ATOM 545 C C . ALA A 1 70 ? -2.799 -5.221 -5.161 1.00 94.44 70 ALA A C 1
ATOM 547 O O . ALA A 1 70 ? -3.329 -5.528 -6.227 1.00 94.44 70 ALA A O 1
ATOM 548 N N . ILE A 1 71 ? -2.584 -6.107 -4.188 1.00 91.50 71 ILE A N 1
ATOM 549 C CA . ILE A 1 71 ? -3.121 -7.471 -4.211 1.00 91.50 71 ILE A CA 1
ATOM 550 C C . ILE A 1 71 ? -4.370 -7.490 -3.334 1.00 91.50 71 ILE A C 1
ATOM 552 O O . ILE A 1 71 ? -4.277 -7.366 -2.108 1.00 91.50 71 ILE A O 1
ATOM 556 N N . LEU A 1 72 ? -5.533 -7.638 -3.963 1.00 89.44 72 LEU A N 1
ATOM 557 C CA . LEU A 1 72 ? -6.821 -7.652 -3.277 1.00 89.44 72 LEU A CA 1
ATOM 558 C C . LEU A 1 72 ? -7.036 -8.968 -2.506 1.00 89.44 72 LEU A C 1
ATOM 560 O O . LEU A 1 72 ? -6.387 -9.976 -2.804 1.00 89.44 72 LEU A O 1
ATOM 564 N N . PRO A 1 73 ? -7.977 -9.013 -1.542 1.00 85.12 73 PRO A N 1
ATOM 565 C CA . PRO A 1 73 ? -8.341 -10.253 -0.852 1.00 85.12 73 PRO A CA 1
ATOM 566 C C . PRO A 1 73 ? -8.789 -11.384 -1.789 1.00 85.12 73 PRO A C 1
ATOM 568 O O . PRO A 1 73 ? -8.601 -12.553 -1.459 1.00 85.12 73 PRO A O 1
ATOM 571 N N . SER A 1 74 ? -9.349 -11.050 -2.959 1.00 85.25 74 SER A N 1
ATOM 572 C CA . SER A 1 74 ? -9.707 -12.021 -4.005 1.00 85.25 74 SER A CA 1
ATOM 573 C C . SER A 1 74 ? -8.492 -12.682 -4.663 1.00 85.25 74 SER A C 1
ATOM 575 O O . SER A 1 74 ? -8.629 -13.738 -5.275 1.00 85.25 74 SER A O 1
ATOM 577 N N . GLY A 1 75 ? -7.309 -12.079 -4.533 1.00 85.19 75 GLY A N 1
ATOM 578 C CA . GLY A 1 75 ? -6.105 -12.436 -5.278 1.00 85.19 75 GLY A CA 1
ATOM 579 C C . GLY A 1 75 ? -5.919 -11.634 -6.566 1.00 85.19 75 GLY A C 1
ATOM 580 O O . GLY A 1 75 ? -4.863 -11.759 -7.183 1.00 85.19 75 GLY A O 1
ATOM 581 N N . ASP A 1 76 ? -6.891 -10.800 -6.945 1.00 85.50 76 ASP A N 1
ATOM 582 C CA . ASP A 1 76 ? -6.781 -9.945 -8.126 1.00 85.50 76 ASP A CA 1
ATOM 583 C C . ASP A 1 76 ? -5.774 -8.818 -7.905 1.00 85.50 76 ASP A C 1
ATOM 585 O O . ASP A 1 76 ? -5.575 -8.326 -6.787 1.00 85.50 76 ASP A O 1
ATOM 589 N N . PHE A 1 77 ? -5.143 -8.412 -9.002 1.00 88.56 77 PHE A N 1
ATOM 590 C CA . PHE A 1 77 ? -4.159 -7.347 -9.017 1.00 88.56 77 PHE A CA 1
ATOM 591 C C . PHE A 1 77 ? -4.835 -6.065 -9.496 1.00 88.56 77 PHE A C 1
ATOM 593 O O . PHE A 1 77 ? -5.483 -6.052 -10.542 1.00 88.56 77 PHE A O 1
ATOM 600 N N . GLU A 1 78 ? -4.664 -4.980 -8.749 1.00 89.38 78 GLU A N 1
ATOM 601 C CA . GLU A 1 78 ? -5.246 -3.683 -9.082 1.00 89.38 78 GLU A CA 1
ATOM 602 C C . GLU A 1 78 ? -4.178 -2.589 -9.179 1.00 89.38 78 GLU A C 1
ATOM 604 O O . GLU A 1 78 ? -3.343 -2.446 -8.286 1.00 89.38 78 GLU A O 1
ATOM 609 N N . ASP A 1 79 ? -4.227 -1.789 -10.249 1.00 90.69 79 ASP A N 1
ATOM 610 C CA . ASP A 1 79 ? -3.356 -0.622 -10.424 1.00 90.69 79 ASP A CA 1
ATOM 611 C C . ASP A 1 79 ? -3.681 0.477 -9.404 1.00 90.69 79 ASP A C 1
ATOM 613 O O . ASP A 1 79 ? -4.826 0.916 -9.276 1.00 90.69 79 ASP A O 1
ATOM 617 N N . VAL A 1 80 ? -2.656 0.958 -8.702 1.00 93.94 80 VAL A N 1
ATOM 618 C CA . VAL A 1 80 ? -2.765 2.044 -7.727 1.00 93.94 80 VAL A CA 1
ATOM 619 C C . VAL A 1 80 ? -2.187 3.312 -8.336 1.00 93.94 80 VAL A C 1
ATOM 621 O O . VAL A 1 80 ? -0.974 3.535 -8.364 1.00 93.94 80 VAL A O 1
ATOM 624 N N . ARG A 1 81 ? -3.072 4.202 -8.786 1.00 93.50 81 ARG A N 1
ATOM 625 C CA . ARG A 1 81 ? -2.676 5.499 -9.339 1.00 93.50 81 ARG A CA 1
ATOM 626 C C . ARG A 1 81 ? -1.960 6.340 -8.280 1.00 93.50 81 ARG A C 1
ATOM 628 O O . ARG A 1 81 ? -2.496 6.624 -7.212 1.00 93.50 81 ARG A O 1
ATOM 635 N N . LEU A 1 82 ? -0.757 6.821 -8.603 1.00 94.62 82 LEU A N 1
ATOM 636 C CA . LEU A 1 82 ? 0.100 7.530 -7.640 1.00 94.62 82 LEU A CA 1
ATOM 637 C C . LEU A 1 82 ? -0.507 8.827 -7.083 1.00 94.62 82 LEU A C 1
ATOM 639 O O . LEU A 1 82 ? -0.167 9.231 -5.971 1.00 94.62 82 LEU A O 1
ATOM 643 N N . ASN A 1 83 ? -1.393 9.471 -7.842 1.00 95.88 83 ASN A N 1
ATOM 644 C CA . ASN A 1 83 ? -2.025 10.740 -7.477 1.00 95.88 83 ASN A CA 1
ATOM 645 C C . ASN A 1 83 ? -3.499 10.598 -7.077 1.00 95.88 83 ASN A C 1
ATOM 647 O O . ASN A 1 83 ? -4.158 11.616 -6.876 1.00 95.88 83 ASN A O 1
ATOM 651 N N . GLU A 1 84 ? -4.014 9.374 -6.953 1.00 94.44 84 GLU A N 1
ATOM 652 C CA . GLU A 1 84 ? -5.386 9.134 -6.503 1.00 94.44 84 GLU A CA 1
ATOM 653 C C . GLU A 1 84 ? -5.392 8.565 -5.079 1.00 94.44 84 GLU A C 1
ATOM 655 O O . GLU A 1 84 ? -4.470 7.827 -4.712 1.00 94.44 84 GLU A O 1
ATOM 660 N N . PRO A 1 85 ? -6.405 8.908 -4.263 1.00 96.50 85 PRO A N 1
ATOM 661 C CA . PRO A 1 85 ? -6.593 8.290 -2.959 1.00 96.50 85 PRO A CA 1
ATOM 662 C C . PRO A 1 85 ? -6.907 6.801 -3.104 1.00 96.50 85 PRO A C 1
ATOM 664 O O . PRO A 1 85 ? -7.727 6.402 -3.932 1.00 96.50 85 PRO A O 1
ATOM 667 N N . PHE A 1 86 ? -6.297 5.987 -2.253 1.00 95.12 86 PHE A N 1
ATOM 668 C CA . PHE A 1 86 ? -6.536 4.556 -2.182 1.00 95.12 86 PHE A CA 1
ATOM 669 C C . PHE A 1 86 ? -7.017 4.199 -0.774 1.00 95.12 86 PHE A C 1
ATOM 671 O O . PHE A 1 86 ? -6.238 4.219 0.174 1.00 95.12 86 PHE A O 1
ATOM 678 N N . ASP A 1 87 ? -8.307 3.894 -0.614 1.00 93.62 87 ASP A N 1
ATOM 679 C CA . ASP A 1 87 ? -8.874 3.582 0.702 1.00 93.62 87 ASP A CA 1
ATOM 680 C C . ASP A 1 87 ? -8.494 2.164 1.149 1.00 93.62 87 ASP A C 1
ATOM 682 O O . ASP A 1 87 ? -9.035 1.165 0.663 1.00 93.62 87 ASP A O 1
ATOM 686 N N . LEU A 1 88 ? -7.569 2.081 2.107 1.00 91.50 88 LEU A N 1
ATOM 687 C CA . LEU A 1 88 ? -7.093 0.820 2.676 1.00 91.50 88 LEU A CA 1
ATOM 688 C C . LEU A 1 88 ? -8.190 0.072 3.448 1.00 91.50 88 LEU A C 1
ATOM 690 O O . LEU A 1 88 ? -8.106 -1.145 3.613 1.00 91.50 88 LEU A O 1
ATOM 694 N N . ARG A 1 89 ? -9.220 0.783 3.921 1.00 87.31 89 ARG A N 1
ATOM 695 C CA . ARG A 1 89 ? -10.326 0.225 4.711 1.00 87.31 89 ARG A CA 1
ATOM 696 C C . ARG A 1 89 ? -11.353 -0.447 3.812 1.00 87.31 89 ARG A C 1
ATOM 698 O O . ARG A 1 89 ? -11.808 -1.538 4.133 1.00 87.31 89 ARG A O 1
ATOM 705 N N . GLU A 1 90 ? -11.720 0.210 2.711 1.00 82.19 90 GLU A N 1
ATOM 706 C CA . GLU A 1 90 ?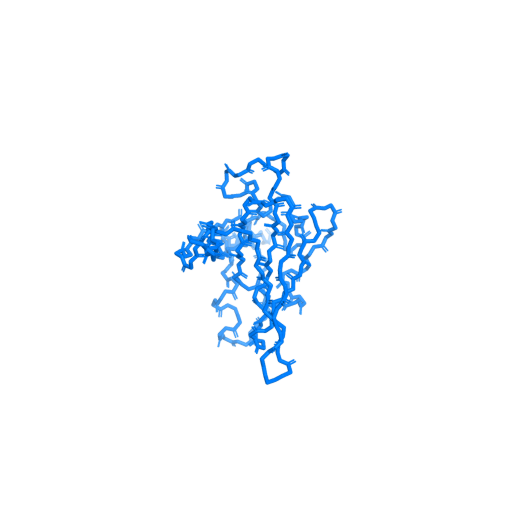 -12.753 -0.286 1.793 1.00 82.19 90 GLU A CA 1
ATOM 707 C C . GLU A 1 90 ? -12.220 -1.372 0.859 1.00 82.19 90 GLU A C 1
ATOM 709 O O . GLU A 1 90 ? -12.887 -2.381 0.642 1.00 82.19 90 GLU A O 1
ATOM 714 N N . ARG A 1 91 ? -11.007 -1.192 0.322 1.00 81.00 91 ARG A N 1
ATOM 715 C CA . ARG A 1 91 ? -10.427 -2.136 -0.648 1.00 81.00 91 ARG A CA 1
ATOM 716 C C . ARG A 1 91 ? -9.819 -3.374 0.006 1.00 81.00 91 ARG A C 1
ATOM 718 O O . ARG A 1 91 ? -9.644 -4.391 -0.659 1.00 81.00 91 ARG A O 1
ATOM 725 N N . GLY A 1 92 ? -9.467 -3.288 1.291 1.00 76.06 92 GLY A N 1
ATOM 726 C CA . GLY A 1 92 ? -8.884 -4.399 2.043 1.00 76.06 92 GLY A CA 1
ATOM 727 C C . GLY A 1 92 ? -7.551 -4.903 1.482 1.00 76.06 92 GLY A C 1
ATOM 728 O O . GLY A 1 92 ? -7.188 -6.054 1.705 1.00 76.06 92 GLY A O 1
ATOM 729 N N . ALA A 1 93 ? -6.827 -4.080 0.722 1.00 80.31 93 ALA A N 1
ATOM 730 C CA . ALA A 1 93 ? -5.521 -4.453 0.199 1.00 80.31 93 ALA A CA 1
ATOM 731 C C . ALA A 1 93 ? -4.446 -4.238 1.269 1.00 80.31 93 ALA A C 1
ATOM 733 O O . ALA A 1 93 ? -4.143 -3.108 1.647 1.00 80.31 93 ALA A O 1
ATOM 734 N N . GLU A 1 94 ? -3.851 -5.330 1.745 1.00 88.94 94 GLU A N 1
ATOM 735 C CA . GLU A 1 94 ? -2.756 -5.289 2.724 1.00 88.94 94 GLU A CA 1
ATOM 736 C C . GLU A 1 94 ? -1.370 -5.354 2.061 1.00 88.94 94 GLU A C 1
ATOM 738 O O . GLU A 1 94 ? -0.374 -4.971 2.674 1.00 88.94 94 GLU A O 1
ATOM 743 N N . ARG A 1 95 ? -1.303 -5.876 0.828 1.00 95.06 95 ARG A N 1
ATOM 744 C CA . ARG A 1 95 ? -0.072 -6.188 0.095 1.00 95.06 95 ARG A CA 1
ATOM 745 C C . ARG A 1 95 ? 0.014 -5.357 -1.170 1.00 95.06 95 ARG A C 1
ATOM 747 O O . ARG A 1 95 ? -0.908 -5.354 -1.982 1.00 95.06 95 ARG A O 1
ATOM 754 N N . PHE A 1 96 ? 1.168 -4.737 -1.353 1.00 96.19 96 PHE A N 1
ATOM 755 C CA . PHE A 1 96 ? 1.498 -3.935 -2.514 1.00 96.19 96 PHE A CA 1
ATOM 756 C C . PHE A 1 96 ? 2.809 -4.411 -3.128 1.00 96.19 96 PHE A C 1
ATOM 758 O O . PHE A 1 96 ? 3.720 -4.855 -2.424 1.00 96.19 96 PHE A O 1
ATOM 765 N N . ILE A 1 97 ? 2.917 -4.292 -4.444 1.00 94.88 97 ILE A N 1
ATOM 766 C CA . ILE A 1 97 ? 4.154 -4.534 -5.180 1.00 94.88 97 ILE A CA 1
ATOM 767 C C . ILE A 1 97 ? 4.486 -3.256 -5.940 1.00 94.88 97 ILE A C 1
ATOM 769 O O . ILE A 1 97 ? 3.679 -2.770 -6.731 1.00 94.88 97 ILE A O 1
ATOM 773 N N . ALA A 1 98 ? 5.678 -2.723 -5.694 1.00 93.75 98 ALA A N 1
ATOM 774 C CA . ALA A 1 98 ? 6.250 -1.640 -6.475 1.00 93.75 98 ALA A CA 1
ATOM 775 C C . ALA A 1 98 ? 7.279 -2.209 -7.454 1.00 93.75 98 ALA A C 1
ATOM 777 O O . ALA A 1 98 ? 8.130 -3.013 -7.074 1.00 93.75 98 ALA A O 1
ATOM 778 N N . PHE A 1 99 ? 7.255 -1.774 -8.707 1.00 87.19 99 PHE A N 1
ATOM 779 C CA . PHE A 1 99 ? 8.300 -2.116 -9.673 1.00 87.19 99 PHE A CA 1
ATOM 780 C C . PHE A 1 99 ? 8.576 -0.930 -10.589 1.00 87.19 99 PHE A C 1
ATOM 782 O O . PHE A 1 99 ? 7.654 -0.239 -11.020 1.00 87.19 99 PHE A O 1
ATOM 789 N N . GLN A 1 100 ? 9.855 -0.685 -10.878 1.00 85.38 100 GLN A N 1
ATOM 790 C CA . GLN A 1 100 ? 10.237 0.301 -11.883 1.00 85.38 100 GLN A CA 1
ATOM 791 C C . GLN A 1 100 ? 9.908 -0.260 -13.253 1.00 85.38 100 GLN A C 1
ATOM 793 O O . GLN A 1 100 ? 10.372 -1.345 -13.614 1.00 85.38 100 GLN A O 1
ATOM 798 N N . THR A 1 101 ? 9.114 0.462 -14.030 1.00 72.69 101 THR A N 1
ATOM 799 C CA . THR A 1 101 ? 8.821 0.024 -15.382 1.00 72.69 101 THR A CA 1
ATOM 800 C C . THR A 1 101 ? 8.477 1.176 -16.307 1.00 72.69 101 THR A C 1
ATOM 802 O O . THR A 1 101 ? 7.927 2.191 -15.900 1.00 72.69 101 THR A O 1
ATOM 805 N N . ASP A 1 102 ? 8.806 1.006 -17.585 1.00 65.69 102 ASP A N 1
ATOM 806 C CA . ASP A 1 102 ? 8.306 1.852 -18.662 1.00 65.69 102 ASP A CA 1
ATOM 807 C C . ASP A 1 102 ? 6.990 1.310 -19.252 1.00 65.69 102 ASP A C 1
ATOM 809 O O . ASP A 1 102 ? 6.372 1.992 -20.074 1.00 65.69 102 ASP A O 1
ATOM 813 N N . ARG A 1 103 ? 6.593 0.070 -18.899 1.00 63.50 103 ARG A N 1
ATOM 814 C CA . ARG A 1 103 ? 5.446 -0.660 -19.471 1.00 63.50 103 ARG A CA 1
ATOM 815 C C . ARG A 1 103 ? 4.877 -1.708 -18.510 1.00 63.50 103 ARG A C 1
ATOM 817 O O . ARG A 1 103 ? 5.612 -2.573 -18.036 1.00 63.50 103 ARG A O 1
ATOM 824 N N . ASP A 1 104 ? 3.557 -1.729 -18.367 1.00 65.44 104 ASP A N 1
ATOM 825 C CA . ASP A 1 104 ? 2.847 -2.793 -17.652 1.00 65.44 104 ASP A CA 1
ATOM 826 C C . ASP A 1 104 ? 2.480 -3.956 -18.596 1.00 65.44 104 ASP A C 1
ATOM 828 O O . ASP A 1 104 ? 2.113 -3.752 -19.758 1.00 65.44 104 ASP A O 1
ATOM 832 N N . PHE A 1 105 ? 2.560 -5.186 -18.092 1.00 67.25 105 PHE A N 1
ATOM 833 C CA . PHE A 1 105 ? 2.153 -6.421 -18.760 1.00 67.25 105 PHE A CA 1
ATOM 834 C C . PHE A 1 105 ? 0.968 -7.031 -18.013 1.00 67.25 105 PHE A C 1
ATOM 836 O O . PHE A 1 105 ? 0.938 -7.058 -16.782 1.00 67.25 105 PHE A O 1
ATOM 843 N N . LYS A 1 106 ? -0.008 -7.529 -18.776 1.00 70.88 106 LYS A N 1
ATOM 844 C CA . LYS A 1 106 ? -1.220 -8.167 -18.258 1.00 70.88 106 LYS A CA 1
ATOM 845 C C . LYS A 1 106 ? -1.310 -9.607 -18.744 1.00 70.88 106 LYS A C 1
ATOM 847 O O . LYS A 1 106 ? -1.116 -9.867 -19.933 1.00 70.88 106 LYS A O 1
ATOM 852 N N . LEU A 1 107 ? -1.645 -10.521 -17.841 1.00 75.00 107 LEU A N 1
ATOM 853 C CA . LEU A 1 107 ? -1.999 -11.906 -18.147 1.00 75.00 107 LEU A CA 1
ATOM 854 C C . LEU A 1 107 ? -3.317 -12.234 -17.458 1.00 75.00 107 LEU A C 1
ATOM 856 O O . LEU A 1 107 ? -3.456 -12.008 -16.262 1.00 75.00 107 LEU A O 1
ATOM 860 N N . THR A 1 108 ? -4.253 -12.819 -18.194 1.00 78.38 108 THR A N 1
ATOM 861 C CA . THR A 1 108 ? -5.478 -13.369 -17.611 1.00 78.38 108 THR A CA 1
ATOM 862 C C . THR A 1 108 ? -5.329 -14.878 -17.474 1.00 78.38 108 THR A C 1
ATOM 864 O O . THR A 1 108 ? -5.060 -15.564 -18.462 1.00 78.38 108 THR A O 1
ATOM 867 N N . LEU A 1 109 ? -5.503 -15.402 -16.261 1.00 75.25 109 LEU A N 1
ATOM 868 C CA . LEU A 1 109 ? -5.484 -16.835 -15.969 1.00 75.25 109 LEU A CA 1
ATOM 869 C C . LEU A 1 109 ? -6.738 -17.200 -15.177 1.00 75.25 109 LEU A C 1
ATOM 871 O O . LEU A 1 109 ? -6.927 -16.699 -14.076 1.00 75.25 109 LEU A O 1
ATOM 875 N N . ASN A 1 110 ? -7.572 -18.096 -15.711 1.00 78.94 110 ASN A N 1
ATOM 876 C CA . ASN A 1 110 ? -8.843 -18.493 -15.085 1.00 78.94 110 ASN A CA 1
ATOM 877 C C . ASN A 1 110 ? -9.713 -17.280 -14.692 1.00 78.94 110 ASN A C 1
ATOM 879 O O . ASN A 1 110 ? -10.193 -17.212 -13.569 1.00 78.94 110 ASN A O 1
ATOM 883 N N . ASP A 1 111 ? -9.847 -16.306 -15.596 1.00 77.75 111 ASP A N 1
ATOM 884 C CA . ASP A 1 111 ? -10.562 -15.035 -15.388 1.00 77.75 111 ASP A CA 1
ATOM 885 C C . ASP A 1 111 ? -9.963 -14.079 -14.334 1.00 77.75 111 ASP A C 1
ATOM 887 O O . ASP A 1 111 ? -10.488 -12.985 -14.140 1.00 77.75 111 ASP A O 1
ATOM 891 N N . HIS A 1 112 ? -8.821 -14.419 -13.726 1.00 69.38 112 HIS A N 1
ATOM 892 C CA . HIS A 1 112 ? -8.074 -13.526 -12.837 1.00 69.38 112 HIS A CA 1
ATOM 893 C C . HIS A 1 112 ? -7.016 -12.728 -13.602 1.00 69.38 112 HIS A C 1
ATOM 895 O O . HIS A 1 112 ? -6.244 -13.293 -14.384 1.00 69.38 112 HIS A O 1
ATOM 901 N N . GLU A 1 113 ? -6.957 -11.415 -13.362 1.00 73.44 113 GLU A N 1
ATOM 902 C CA . GLU A 1 113 ? -5.952 -10.529 -13.956 1.00 73.44 113 GLU A CA 1
ATOM 903 C C . GLU A 1 113 ? -4.682 -10.490 -13.092 1.00 73.44 113 GLU A C 1
ATOM 905 O O . GLU A 1 113 ? -4.715 -10.178 -11.901 1.00 73.44 113 GLU A O 1
ATOM 910 N N . LEU A 1 114 ? -3.549 -10.794 -13.724 1.00 72.50 114 LEU A N 1
ATOM 911 C CA . LEU A 1 114 ? -2.205 -10.634 -13.186 1.00 72.50 114 LEU A CA 1
ATOM 912 C C . LEU A 1 114 ? -1.536 -9.447 -13.879 1.00 72.50 114 LEU A C 1
ATOM 914 O O . LEU A 1 114 ? -1.472 -9.390 -15.111 1.00 72.50 114 LEU A O 1
ATOM 918 N N . LEU A 1 115 ? -1.008 -8.530 -13.074 1.00 70.06 115 LEU A N 1
ATOM 919 C CA . LEU A 1 115 ? -0.364 -7.290 -13.501 1.00 70.06 115 LEU A CA 1
ATOM 920 C C . LEU A 1 115 ? 1.070 -7.243 -12.974 1.00 70.06 115 LEU A C 1
ATOM 922 O O . LEU A 1 115 ? 1.301 -7.372 -11.772 1.00 70.06 115 LEU A O 1
ATOM 926 N N . TRP A 1 116 ? 2.035 -7.035 -13.866 1.00 70.50 116 TRP A N 1
ATOM 927 C CA . TRP A 1 116 ? 3.431 -6.807 -13.494 1.00 70.50 116 TRP A CA 1
ATOM 928 C C . TRP A 1 116 ? 4.124 -5.913 -14.526 1.00 70.50 116 TRP A C 1
ATOM 930 O O . TRP A 1 116 ? 3.761 -5.899 -15.698 1.00 70.50 116 TRP A O 1
ATOM 940 N N . GLY A 1 117 ? 5.150 -5.179 -14.117 1.00 64.62 117 GLY A N 1
ATOM 941 C CA . GLY A 1 117 ? 6.063 -4.461 -15.013 1.00 64.62 117 GLY A CA 1
ATOM 942 C C . GLY A 1 117 ? 7.354 -5.247 -15.178 1.00 64.62 117 GLY A C 1
ATOM 943 O O . GLY A 1 117 ? 7.583 -6.200 -14.438 1.00 64.62 117 GLY A O 1
ATOM 944 N N . LYS A 1 118 ? 8.205 -4.892 -16.151 1.00 56.56 118 LYS A N 1
ATOM 945 C CA . LYS A 1 118 ? 9.450 -5.642 -16.432 1.00 56.56 118 LYS A CA 1
ATOM 946 C C . LYS A 1 118 ? 10.274 -5.923 -15.157 1.00 56.56 118 LYS A C 1
ATOM 948 O O . LYS A 1 118 ? 10.874 -4.994 -14.630 1.00 56.56 118 LYS A O 1
ATOM 953 N N . PRO A 1 119 ? 10.495 -7.200 -14.796 1.00 59.16 119 PRO A N 1
ATOM 954 C CA . PRO A 1 119 ? 11.608 -7.613 -13.947 1.00 59.16 119 PRO A CA 1
ATOM 955 C C . PRO A 1 119 ? 12.769 -8.186 -14.804 1.00 59.16 119 PRO A C 1
ATOM 957 O O . PRO A 1 119 ? 13.783 -8.602 -14.264 1.00 59.16 119 PRO A O 1
ATOM 960 N N . VAL A 1 120 ? 12.626 -8.139 -16.148 1.00 45.19 120 VAL A N 1
ATOM 961 C CA . VAL A 1 120 ? 13.206 -8.964 -17.244 1.00 45.19 120 VAL A CA 1
ATOM 962 C C . VAL A 1 120 ? 12.358 -10.205 -17.593 1.00 45.19 120 VAL A C 1
ATOM 964 O O . VAL A 1 120 ? 12.131 -11.068 -16.757 1.00 45.19 120 VAL A O 1
ATOM 967 N N . ILE A 1 121 ? 11.949 -10.312 -18.871 1.00 51.00 121 ILE A N 1
ATOM 968 C CA . ILE A 1 121 ? 11.582 -11.566 -19.565 1.00 51.00 121 ILE A CA 1
ATOM 969 C C . ILE A 1 121 ? 12.425 -11.615 -20.849 1.00 51.00 121 ILE A C 1
ATOM 971 O O . ILE A 1 121 ? 12.317 -10.718 -21.688 1.00 51.00 121 ILE A O 1
ATOM 975 N N . SER A 1 122 ? 13.289 -12.623 -20.982 1.00 53.62 122 SER A N 1
ATOM 976 C CA . SER A 1 122 ? 14.127 -12.865 -22.161 1.00 53.62 122 SER A CA 1
ATOM 977 C C . SER A 1 122 ? 13.491 -13.896 -23.097 1.00 53.62 122 SER A C 1
ATOM 979 O O . SER A 1 122 ? 12.947 -14.910 -22.666 1.00 53.62 122 SER A O 1
ATOM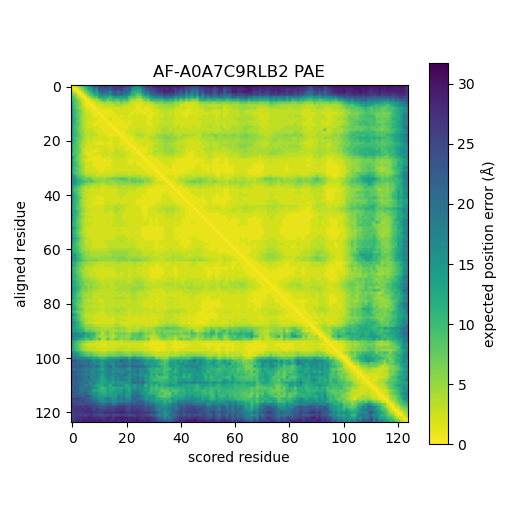 981 N N . GLY A 1 123 ? 13.585 -13.616 -24.396 1.00 42.16 123 GLY A N 1
ATOM 982 C CA . GLY A 1 123 ? 13.150 -14.478 -25.490 1.00 42.16 123 GLY A CA 1
ATOM 983 C C . GLY A 1 123 ? 14.056 -14.298 -26.705 1.00 42.16 123 GLY A C 1
ATOM 984 O O . GLY A 1 123 ? 13.562 -13.970 -27.775 1.00 42.16 123 GLY A O 1
ATOM 985 N N . THR A 1 124 ? 15.366 -14.446 -26.500 1.00 41.56 124 THR A N 1
ATOM 986 C CA . THR A 1 124 ? 16.414 -14.750 -27.495 1.00 41.56 124 THR A CA 1
ATOM 987 C C . THR A 1 124 ? 17.619 -15.294 -26.754 1.00 41.56 124 THR A C 1
ATOM 989 O O . THR A 1 124 ? 17.974 -14.652 -25.737 1.00 41.56 124 THR A O 1
#

Organism: NCBI:txid2712852

Sequence (124 aa):
MNTEELLDYDDLGNALREGRALRPARGYRFLLAQGDLNFQSRVVSDPVPLGRQLLEAAALDPRDGYSLIAILPSGDFEDVRLNEPFDLRERGAERFIAFQTDRDFKLTLNDHELLWGKPVISGT

Foldseek 3Di:
DDPPPAAQEWELVVCVVVVHFGDGHQWYWAWEAELDDPTDIFIDRDQFDALLRVCVSVVHHPVQQKWKWFQAPVRAIDTGHRGGTDRCRVRSGRYMYIYRAPDKDWDADPNGIDIDHDPDDDDD

InterPro domains:
  IPR027802 Multi-ubiquitin domain [PF14452] (37-100)

Nearest PDB structures (foldseek):
  6d2q-assembly1_A  TM=6.191E-01  e=1.656E-03  Danio rerio
  6d21-assembly1_A  TM=7.157E-01  e=1.964E-02  Danio rerio
  3r3m-assembly1_A  TM=5.391E-01  e=2.364E-02  Homo sapiens
  3qc8-assembly1_B  TM=5.347E-01  e=3.027E-02  Homo sapiens
  1h8c-assembly1_A  TM=5.733E-01  e=1.709E-01  Homo sapiens

Mean predicted aligned error: 6.97 Å

Radius of gyration: 15.64 Å; Cα contacts (8 Å, |Δi|>4): 250; chains: 1; bounding box: 29×33×56 Å

Solvent-accessible surface area (backbone atoms only — not comparable to full-atom values): 7138 Å² total; per-residue (Å²): 132,85,75,75,82,62,38,74,55,34,49,43,60,60,24,58,76,69,73,47,77,80,62,79,34,61,19,37,32,36,30,43,11,72,72,54,86,69,63,40,85,33,57,38,68,52,64,53,37,34,35,36,54,60,36,44,48,71,76,40,65,65,84,70,41,54,48,39,34,32,38,31,83,89,66,39,51,41,84,42,53,50,88,40,75,44,48,42,74,82,59,53,43,34,41,34,37,35,31,56,38,98,54,80,47,79,47,75,57,96,90,38,49,43,71,49,44,62,83,78,86,88,91,129